Protein AF-F0GGB5-F1 (afdb_monomer_lite)

Sequence (91 aa):
MLLAVASVSARCRALCIDFIGTQLALIDTRVEAALARRRLDDRPATRELRTFAQAFERARQALVAMPAPAAGANGDAARIEGWLDGAPVAA

pLDDT: mean 82.78, std 12.23, range [46.91, 96.81]

Structure (mmCIF, N/CA/C/O backbone):
data_AF-F0GGB5-F1
#
_entry.id   AF-F0GGB5-F1
#
loop_
_atom_site.group_PDB
_atom_site.id
_atom_site.type_symbol
_atom_site.label_atom_id
_atom_site.label_alt_id
_atom_site.label_comp_id
_atom_site.label_asym_id
_atom_site.label_entity_id
_atom_site.label_seq_id
_atom_site.pdbx_PDB_ins_code
_atom_site.Cartn_x
_atom_site.Cartn_y
_atom_site.Cartn_z
_atom_site.occupancy
_atom_site.B_iso_or_equiv
_atom_site.auth_seq_id
_atom_site.auth_comp_id
_atom_site.auth_asym_id
_atom_site.auth_atom_id
_atom_site.pdbx_PDB_model_num
ATOM 1 N N . MET A 1 1 ? 9.109 10.000 -2.044 1.00 60.41 1 MET A N 1
ATOM 2 C CA . MET A 1 1 ? 10.155 8.961 -2.173 1.00 60.41 1 MET A CA 1
ATOM 3 C C . MET A 1 1 ? 9.675 7.754 -2.978 1.00 60.41 1 MET A C 1
ATOM 5 O O . MET A 1 1 ? 10.313 7.445 -3.970 1.00 60.41 1 MET A O 1
ATOM 9 N N . LEU A 1 2 ? 8.529 7.139 -2.646 1.00 66.44 2 LEU A N 1
ATOM 10 C CA . LEU A 1 2 ? 8.011 5.949 -3.353 1.00 66.44 2 LEU A CA 1
ATOM 11 C C . LE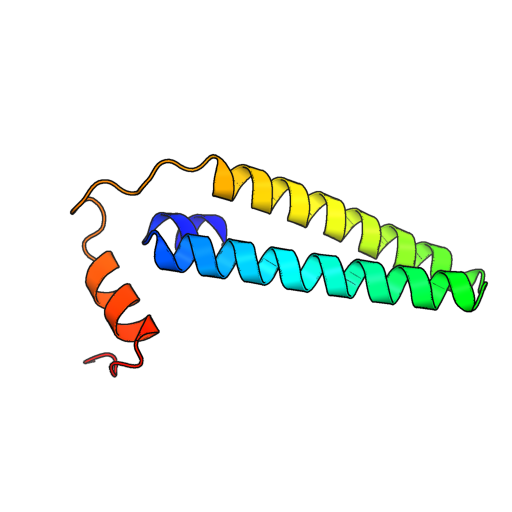U A 1 2 ? 7.841 6.131 -4.878 1.00 66.44 2 LEU A C 1
ATOM 13 O O . LEU A 1 2 ? 8.250 5.276 -5.652 1.00 66.44 2 LEU A O 1
ATOM 17 N N . LEU A 1 3 ? 7.305 7.279 -5.310 1.00 68.25 3 LEU A N 1
ATOM 18 C CA . LEU A 1 3 ? 7.109 7.596 -6.733 1.00 68.25 3 LEU A CA 1
ATOM 19 C C . LEU A 1 3 ? 8.423 7.631 -7.532 1.00 68.25 3 LEU A C 1
ATOM 21 O O . LEU A 1 3 ? 8.441 7.203 -8.679 1.00 68.25 3 LEU A O 1
ATOM 25 N N . ALA A 1 4 ? 9.521 8.089 -6.921 1.00 71.62 4 ALA A N 1
ATOM 26 C CA . ALA A 1 4 ? 10.826 8.155 -7.578 1.00 71.62 4 ALA A CA 1
ATOM 27 C C . ALA A 1 4 ? 11.451 6.764 -7.765 1.00 71.62 4 ALA A C 1
ATOM 29 O O . ALA A 1 4 ? 12.112 6.520 -8.766 1.00 71.62 4 ALA A O 1
ATOM 30 N N . VAL A 1 5 ? 11.208 5.834 -6.835 1.00 69.88 5 VAL A N 1
ATOM 31 C CA . VAL A 1 5 ? 11.652 4.434 -6.960 1.00 69.88 5 VAL A CA 1
ATOM 32 C C . VAL A 1 5 ? 10.798 3.691 -7.990 1.00 69.88 5 VAL A C 1
ATOM 34 O O . VAL A 1 5 ? 11.311 2.931 -8.808 1.00 69.88 5 VAL A O 1
ATOM 37 N N . ALA A 1 6 ? 9.491 3.956 -8.012 1.00 72.25 6 ALA A N 1
ATOM 38 C CA . ALA A 1 6 ? 8.570 3.340 -8.960 1.00 72.25 6 ALA A CA 1
ATOM 39 C C . ALA A 1 6 ? 8.790 3.763 -10.424 1.00 72.25 6 ALA A C 1
ATOM 41 O O . ALA A 1 6 ? 8.409 3.024 -11.327 1.00 72.25 6 ALA A O 1
ATOM 42 N N . SER A 1 7 ? 9.411 4.917 -10.688 1.00 74.12 7 SER A N 1
ATOM 43 C CA . SER A 1 7 ? 9.791 5.306 -12.056 1.00 74.12 7 SER A CA 1
ATOM 44 C C . SER A 1 7 ? 10.993 4.540 -12.611 1.00 74.12 7 SER A C 1
ATOM 46 O O . SER A 1 7 ? 11.269 4.649 -13.804 1.00 74.12 7 SER A O 1
ATOM 48 N N . VAL A 1 8 ? 11.731 3.796 -11.779 1.00 76.25 8 VAL A N 1
ATOM 49 C CA . VAL A 1 8 ? 13.003 3.190 -12.200 1.00 76.25 8 VAL A CA 1
ATOM 50 C C . VAL A 1 8 ? 12.809 1.864 -12.925 1.00 76.25 8 VAL A C 1
ATOM 52 O O . VAL A 1 8 ? 13.459 1.624 -13.938 1.00 76.25 8 VAL A O 1
ATOM 55 N N . SER A 1 9 ? 11.887 1.026 -12.453 1.00 77.50 9 SER A N 1
ATOM 56 C CA . SER A 1 9 ? 11.553 -0.242 -13.102 1.00 77.50 9 SER A CA 1
ATOM 57 C C . SER A 1 9 ? 10.082 -0.599 -12.914 1.00 77.50 9 SER A C 1
ATOM 59 O O . SER A 1 9 ? 9.438 -0.226 -11.926 1.00 77.50 9 SER A O 1
ATOM 61 N N . ALA A 1 10 ? 9.539 -1.367 -13.861 1.00 80.44 10 ALA A N 1
ATOM 62 C CA . ALA A 1 10 ? 8.169 -1.862 -13.770 1.00 80.44 10 ALA A CA 1
ATOM 63 C C . ALA A 1 10 ? 7.970 -2.760 -12.534 1.00 80.44 10 ALA A C 1
ATOM 65 O O . ALA A 1 10 ? 6.918 -2.696 -11.896 1.00 80.44 10 ALA A O 1
ATOM 66 N N . ARG A 1 11 ? 8.996 -3.533 -12.150 1.00 83.19 11 ARG A N 1
ATOM 67 C CA . ARG A 1 11 ? 8.979 -4.377 -10.948 1.00 83.19 11 ARG A CA 1
ATOM 68 C C . ARG A 1 11 ? 8.986 -3.556 -9.661 1.00 83.19 11 ARG A C 1
ATOM 70 O O . ARG A 1 11 ? 8.192 -3.841 -8.773 1.00 83.19 11 ARG A O 1
ATOM 77 N N . CYS A 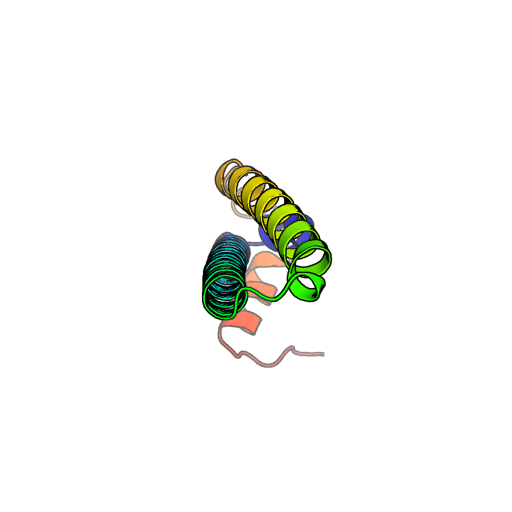1 12 ? 9.802 -2.503 -9.566 1.00 83.81 12 CYS A N 1
ATOM 78 C CA . CYS A 1 12 ? 9.770 -1.582 -8.425 1.00 83.81 12 CYS A CA 1
ATOM 79 C C . CYS A 1 12 ? 8.387 -0.955 -8.253 1.00 83.81 12 CYS A C 1
ATOM 81 O O . CYS A 1 12 ? 7.884 -0.865 -7.134 1.00 83.81 12 CYS A O 1
ATOM 83 N N . ARG A 1 13 ? 7.752 -0.552 -9.359 1.00 87.62 13 ARG A N 1
ATOM 84 C CA . ARG A 1 13 ? 6.385 -0.027 -9.336 1.00 87.62 13 ARG A CA 1
ATOM 85 C C . ARG A 1 13 ? 5.373 -1.060 -8.844 1.00 87.62 13 ARG A C 1
ATOM 87 O O . ARG A 1 13 ? 4.547 -0.708 -8.010 1.00 87.62 13 ARG A O 1
ATOM 94 N N . ALA A 1 14 ? 5.452 -2.306 -9.314 1.00 88.69 14 ALA A N 1
ATOM 95 C CA . ALA A 1 14 ? 4.582 -3.387 -8.846 1.00 88.69 14 ALA A CA 1
ATOM 96 C C . ALA A 1 14 ? 4.743 -3.624 -7.334 1.00 88.69 14 ALA A C 1
ATOM 98 O O . ALA A 1 14 ? 3.765 -3.549 -6.598 1.00 88.69 14 ALA A O 1
ATOM 99 N N . LEU A 1 15 ? 5.984 -3.743 -6.850 1.00 89.06 15 LEU A N 1
ATOM 100 C CA . LEU A 1 15 ? 6.279 -3.897 -5.419 1.00 89.06 15 LEU A CA 1
ATOM 101 C C . LEU A 1 15 ? 5.770 -2.715 -4.581 1.00 89.06 15 LEU A C 1
ATOM 103 O O . LEU A 1 15 ? 5.266 -2.901 -3.475 1.00 89.06 15 LEU A O 1
ATOM 107 N N . CYS A 1 16 ? 5.871 -1.491 -5.104 1.00 90.44 16 CYS A N 1
ATOM 108 C CA . CYS A 1 16 ? 5.314 -0.305 -4.458 1.00 90.44 16 CYS A CA 1
ATOM 109 C C . CYS A 1 16 ? 3.782 -0.371 -4.351 1.00 90.44 16 CYS A C 1
ATOM 111 O O . CYS A 1 16 ? 3.229 -0.006 -3.314 1.00 90.44 16 CYS A O 1
ATOM 113 N N . ILE A 1 17 ? 3.099 -0.828 -5.405 1.00 92.00 17 ILE A N 1
ATOM 114 C CA . ILE A 1 17 ? 1.640 -1.005 -5.414 1.00 92.00 17 ILE A CA 1
ATOM 115 C C . ILE A 1 17 ? 1.227 -2.088 -4.408 1.00 92.00 17 ILE A C 1
ATOM 117 O O . ILE A 1 17 ? 0.319 -1.846 -3.610 1.00 92.00 17 ILE A O 1
ATOM 121 N N . ASP A 1 18 ? 1.922 -3.225 -4.384 1.00 93.25 18 ASP A N 1
ATOM 122 C CA . ASP A 1 18 ? 1.645 -4.334 -3.460 1.00 93.25 18 ASP A CA 1
ATOM 123 C C . ASP A 1 18 ? 1.863 -3.929 -1.997 1.00 93.25 18 ASP A C 1
ATOM 125 O O . ASP A 1 18 ? 1.043 -4.224 -1.118 1.00 93.25 18 ASP A O 1
ATOM 129 N N . PHE A 1 19 ? 2.937 -3.179 -1.728 1.00 92.75 19 PHE A N 1
ATOM 130 C CA . PHE A 1 19 ? 3.190 -2.602 -0.411 1.00 92.75 19 PHE A CA 1
ATOM 131 C C . PHE A 1 19 ? 2.039 -1.691 0.029 1.00 92.75 19 PHE A C 1
ATOM 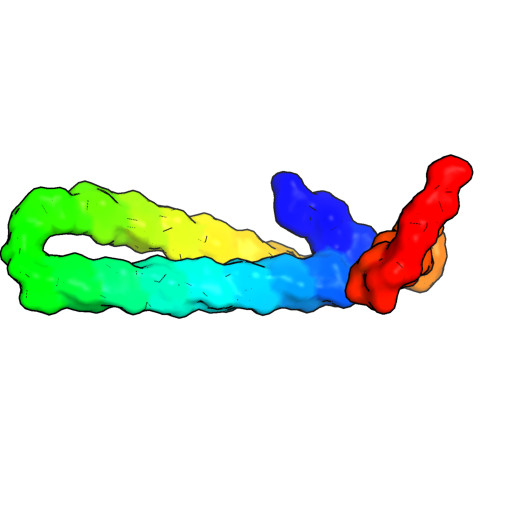133 O O . PHE A 1 19 ? 1.540 -1.832 1.147 1.00 92.75 19 PHE A O 1
ATOM 140 N N . ILE A 1 20 ? 1.586 -0.784 -0.846 1.00 94.44 20 ILE A N 1
ATOM 141 C CA . ILE A 1 20 ? 0.452 0.101 -0.547 1.00 94.44 20 ILE A CA 1
ATOM 142 C C . ILE A 1 20 ? -0.814 -0.717 -0.265 1.00 94.44 20 ILE A C 1
ATOM 144 O O . ILE A 1 20 ? -1.505 -0.435 0.713 1.00 94.44 20 ILE A O 1
ATOM 148 N N . GLY A 1 21 ? -1.092 -1.752 -1.064 1.00 95.88 21 GLY A N 1
ATOM 149 C CA . GLY A 1 21 ? -2.225 -2.654 -0.839 1.00 95.88 21 GLY A CA 1
ATOM 150 C C . GLY A 1 21 ? -2.181 -3.319 0.539 1.00 95.88 21 GLY A C 1
ATOM 151 O O . GLY A 1 21 ? -3.176 -3.328 1.263 1.00 95.88 21 GLY A O 1
ATOM 152 N N . THR A 1 22 ? -1.003 -3.787 0.955 1.00 96.81 22 THR A N 1
ATOM 153 C CA . THR A 1 22 ? -0.799 -4.387 2.283 1.00 96.81 22 THR A CA 1
ATOM 154 C C . THR A 1 22 ? -1.023 -3.375 3.414 1.00 96.81 22 THR A C 1
ATOM 156 O O . THR A 1 22 ? -1.645 -3.702 4.426 1.00 96.81 22 THR A O 1
ATOM 159 N N . GLN A 1 23 ? -0.554 -2.131 3.256 1.00 96.31 23 GLN A N 1
ATOM 160 C CA . GLN A 1 23 ? -0.774 -1.078 4.256 1.00 96.31 23 GLN A CA 1
ATOM 161 C C . GLN A 1 23 ? -2.251 -0.698 4.384 1.00 96.31 23 GLN A C 1
ATOM 163 O O . GLN A 1 23 ? -2.724 -0.499 5.502 1.00 96.31 23 GLN A O 1
ATOM 168 N N . LEU A 1 24 ? -2.987 -0.637 3.270 1.00 96.56 24 LEU A N 1
ATOM 169 C CA . LEU A 1 24 ? -4.429 -0.380 3.281 1.00 96.56 24 LEU A CA 1
ATOM 170 C C . LEU A 1 24 ? -5.180 -1.471 4.056 1.00 96.56 24 LEU A C 1
ATOM 172 O O . LEU A 1 24 ? -5.892 -1.151 5.005 1.00 96.56 24 LEU A O 1
ATOM 176 N N . ALA A 1 25 ? -4.928 -2.749 3.756 1.00 96.81 25 ALA A N 1
ATOM 177 C CA . ALA A 1 25 ? -5.557 -3.867 4.467 1.00 96.81 25 ALA A CA 1
ATOM 178 C C . ALA A 1 25 ? -5.259 -3.857 5.980 1.00 96.81 25 ALA A C 1
ATOM 180 O O . ALA A 1 25 ? -6.123 -4.154 6.813 1.00 96.81 25 ALA A O 1
ATOM 181 N N . LEU A 1 26 ? -4.033 -3.478 6.358 1.00 96.56 26 LEU A N 1
ATOM 182 C CA . LEU A 1 26 ? -3.640 -3.338 7.758 1.00 96.56 26 LEU A CA 1
ATOM 183 C C . LEU A 1 26 ? -4.358 -2.169 8.450 1.00 96.56 26 LEU A C 1
ATOM 185 O O . LEU A 1 26 ? -4.769 -2.301 9.606 1.00 96.56 26 LEU A O 1
ATOM 189 N N . ILE A 1 27 ? -4.499 -1.029 7.770 1.00 94.62 27 ILE A N 1
ATOM 190 C CA . ILE A 1 27 ? -5.255 0.121 8.278 1.00 94.62 27 ILE A CA 1
ATOM 191 C C . ILE A 1 27 ? -6.718 -0.270 8.500 1.00 94.62 27 ILE A C 1
ATOM 193 O O . ILE A 1 27 ? -7.229 -0.033 9.596 1.00 94.62 27 ILE A O 1
ATOM 197 N N . ASP A 1 28 ? -7.353 -0.916 7.523 1.00 93.88 28 ASP A N 1
ATOM 198 C CA . ASP A 1 28 ? -8.749 -1.351 7.616 1.00 93.88 28 ASP A CA 1
ATOM 199 C C . ASP A 1 28 ? -8.951 -2.291 8.808 1.00 93.88 28 ASP A C 1
ATOM 201 O O . ASP A 1 28 ? -9.797 -2.042 9.665 1.00 93.88 28 ASP A O 1
ATOM 205 N N . THR A 1 29 ? -8.078 -3.292 8.958 1.00 95.69 29 THR A N 1
ATOM 206 C CA . THR A 1 29 ? -8.110 -4.220 10.101 1.00 95.69 29 THR A CA 1
ATOM 207 C C . THR A 1 29 ? -8.012 -3.484 11.443 1.00 95.69 29 THR A C 1
ATOM 209 O O . THR A 1 29 ? -8.726 -3.805 12.397 1.00 95.69 29 THR A O 1
ATOM 212 N N . ARG A 1 30 ? -7.139 -2.472 11.545 1.00 92.81 30 ARG A N 1
ATOM 213 C CA . ARG A 1 30 ? -6.981 -1.681 12.778 1.00 92.81 30 ARG A CA 1
ATOM 214 C C . ARG A 1 30 ? -8.187 -0.799 13.066 1.00 92.81 30 ARG A C 1
ATOM 216 O O . ARG A 1 30 ? -8.556 -0.657 14.233 1.00 92.81 30 ARG A O 1
ATOM 223 N N . VAL A 1 31 ? -8.785 -0.209 12.034 1.00 91.25 31 VAL A N 1
ATOM 224 C CA . VAL A 1 31 ? -9.998 0.602 12.169 1.00 91.25 31 VAL A CA 1
ATOM 225 C C . VAL A 1 31 ? -11.161 -0.273 12.627 1.00 91.25 31 VAL A C 1
ATOM 227 O O . VAL A 1 31 ? -11.809 0.084 13.608 1.00 91.25 31 VAL A O 1
ATOM 230 N N . GLU A 1 32 ? -11.372 -1.438 12.016 1.00 92.38 32 GLU A N 1
ATOM 231 C CA . GLU A 1 32 ? -12.421 -2.382 12.425 1.00 92.38 32 GLU A CA 1
ATOM 232 C C . GLU A 1 32 ? -12.239 -2.847 13.876 1.00 92.38 32 GLU A C 1
ATOM 234 O O . GLU A 1 32 ? -13.177 -2.805 14.674 1.00 92.38 32 GLU A O 1
ATOM 239 N N . ALA A 1 33 ? -11.009 -3.188 14.276 1.00 91.31 33 ALA A N 1
ATOM 240 C CA . ALA A 1 33 ? -10.712 -3.560 15.659 1.00 91.31 33 ALA A CA 1
ATOM 241 C C . ALA A 1 33 ? -11.004 -2.421 16.656 1.00 91.31 33 ALA A C 1
ATOM 243 O O . ALA A 1 33 ? -11.509 -2.664 17.754 1.00 91.31 33 ALA A O 1
ATOM 244 N N . ALA A 1 34 ? -10.702 -1.172 16.294 1.00 89.44 34 ALA A N 1
ATOM 245 C CA . ALA A 1 34 ? -11.000 -0.003 17.119 1.00 89.44 34 ALA A CA 1
ATOM 246 C C . ALA A 1 34 ? -12.510 0.270 17.222 1.00 89.44 34 ALA A C 1
ATOM 248 O O . ALA A 1 34 ? -13.030 0.528 18.312 1.00 89.44 34 ALA A O 1
ATOM 249 N N . LEU A 1 35 ? -13.239 0.146 16.109 1.00 88.88 35 LEU A N 1
ATOM 250 C CA . LEU A 1 35 ? -14.697 0.284 16.080 1.00 88.88 35 LEU A CA 1
ATOM 251 C C . LEU A 1 35 ? -15.383 -0.793 16.928 1.00 88.88 35 LEU A C 1
ATOM 253 O O . LEU A 1 35 ? -16.302 -0.474 17.685 1.00 88.88 35 LEU A O 1
ATOM 257 N N . ALA A 1 36 ? -14.897 -2.037 16.879 1.00 91.50 36 ALA A N 1
ATOM 258 C CA . ALA A 1 36 ? -15.406 -3.135 17.697 1.00 91.50 36 ALA A CA 1
ATOM 259 C C . ALA A 1 36 ? -15.258 -2.867 19.207 1.00 91.50 36 ALA A C 1
ATOM 261 O O . ALA A 1 36 ? -16.161 -3.186 19.980 1.00 91.50 36 ALA A O 1
ATOM 262 N N . ARG A 1 37 ? -14.161 -2.219 19.635 1.00 89.44 37 ARG A N 1
ATOM 263 C CA . ARG A 1 37 ? -13.935 -1.840 21.045 1.00 89.44 37 ARG A CA 1
ATOM 264 C C . ARG A 1 37 ? -14.806 -0.675 21.528 1.00 89.44 37 ARG A C 1
ATOM 266 O O . ARG A 1 37 ? -14.937 -0.503 22.738 1.00 89.44 37 ARG A O 1
ATOM 273 N N . ARG A 1 38 ? -15.378 0.127 20.617 1.00 85.50 38 ARG A N 1
ATOM 274 C CA . ARG A 1 38 ? -16.281 1.268 20.897 1.00 85.50 38 ARG A CA 1
ATOM 275 C C . ARG A 1 38 ? -15.743 2.293 21.912 1.00 85.50 38 ARG A C 1
ATOM 277 O O . ARG A 1 38 ? -16.522 2.946 22.606 1.00 85.50 38 ARG A O 1
ATOM 284 N N . ARG A 1 39 ? -14.421 2.468 22.002 1.00 84.44 39 ARG A N 1
ATOM 285 C CA . ARG A 1 39 ? -13.803 3.469 22.887 1.00 84.44 39 ARG A CA 1
ATOM 286 C C . ARG A 1 39 ? -13.827 4.849 22.234 1.00 84.44 39 ARG A C 1
ATOM 288 O O . ARG A 1 39 ? -13.460 4.995 21.072 1.00 84.44 39 ARG A O 1
ATOM 295 N N . LEU A 1 40 ? -14.245 5.871 22.983 1.00 77.00 40 LEU A N 1
ATOM 296 C CA . LEU A 1 40 ? -14.260 7.256 22.492 1.00 77.00 40 LEU A CA 1
ATOM 297 C C . LEU A 1 40 ? -12.846 7.767 22.176 1.00 77.00 40 LEU A C 1
ATOM 299 O O . LEU A 1 40 ? -12.677 8.511 21.211 1.00 77.00 40 LEU A O 1
ATOM 303 N N . ASP A 1 41 ? -11.848 7.285 22.917 1.00 81.75 41 ASP A N 1
ATOM 304 C CA . ASP A 1 41 ? -10.433 7.639 22.753 1.00 81.75 41 ASP A CA 1
ATOM 305 C C . ASP A 1 41 ? -9.818 7.104 21.450 1.00 81.75 41 ASP A C 1
ATOM 307 O O . ASP A 1 41 ? -8.809 7.624 20.986 1.00 81.75 41 ASP A O 1
ATOM 311 N N . ASP A 1 42 ? -10.446 6.115 20.803 1.00 82.62 42 ASP A N 1
ATOM 312 C CA . ASP A 1 42 ? -9.974 5.571 19.524 1.00 82.62 42 ASP A CA 1
ATOM 313 C C . ASP A 1 42 ? -10.380 6.476 18.331 1.00 82.62 42 ASP A C 1
ATOM 315 O O . ASP A 1 42 ? -9.906 6.299 17.202 1.00 82.62 42 ASP A O 1
ATOM 319 N N . ARG A 1 43 ? -11.258 7.474 18.539 1.00 82.31 43 ARG A N 1
ATOM 320 C CA . ARG A 1 43 ? -11.770 8.353 17.465 1.00 82.31 43 ARG A CA 1
ATOM 321 C C . ARG A 1 43 ? -10.687 9.196 16.774 1.00 82.31 43 ARG A C 1
ATOM 323 O O . ARG A 1 43 ? -10.711 9.251 15.543 1.00 82.31 43 ARG A O 1
ATOM 330 N N . PRO A 1 44 ? -9.739 9.840 17.483 1.00 87.88 44 PRO A N 1
ATOM 331 C CA . PRO A 1 44 ? -8.657 10.581 16.836 1.00 87.88 44 PRO A CA 1
ATOM 332 C C . PRO A 1 44 ? -7.742 9.662 16.018 1.00 87.88 44 PRO A C 1
ATOM 334 O O . PRO A 1 44 ? -7.516 9.919 14.838 1.00 87.88 44 PRO A O 1
ATOM 337 N N . ALA A 1 45 ? -7.321 8.530 16.592 1.00 87.75 45 ALA A N 1
ATOM 338 C CA . ALA A 1 45 ? -6.449 7.568 15.918 1.00 87.75 45 ALA A CA 1
ATOM 339 C C . ALA A 1 45 ? -7.102 6.973 14.658 1.00 87.75 45 ALA A C 1
ATOM 341 O O . ALA A 1 45 ? -6.484 6.904 13.598 1.00 87.75 45 ALA A O 1
ATOM 342 N N . THR A 1 46 ? -8.385 6.602 14.722 1.00 90.62 46 THR A N 1
ATOM 343 C CA . THR A 1 46 ? -9.119 6.115 13.538 1.00 90.62 46 THR A CA 1
ATOM 344 C C . THR A 1 46 ? -9.285 7.190 12.460 1.00 90.62 46 THR A C 1
ATOM 346 O O . THR A 1 46 ? -9.309 6.862 11.274 1.00 90.62 46 THR A O 1
ATOM 349 N N . ARG A 1 47 ? -9.366 8.479 12.821 1.00 91.69 47 ARG A N 1
ATOM 350 C CA . ARG A 1 47 ? -9.383 9.588 11.851 1.00 91.69 47 ARG A CA 1
ATOM 351 C C . ARG A 1 47 ? -8.031 9.768 11.158 1.00 91.69 47 ARG A C 1
ATOM 353 O O . ARG A 1 47 ? -7.996 9.970 9.943 1.00 91.69 47 ARG A O 1
ATOM 360 N N . GLU A 1 48 ? -6.935 9.672 11.901 1.00 93.81 48 GLU A N 1
ATOM 361 C CA . GLU A 1 48 ? -5.582 9.726 11.336 1.00 93.81 48 GLU A CA 1
ATOM 362 C C . GLU A 1 48 ? -5.331 8.550 10.390 1.00 93.81 48 GLU A C 1
ATOM 364 O O . GLU A 1 48 ? -4.941 8.759 9.244 1.00 93.81 48 GLU A O 1
ATOM 369 N N . LEU A 1 49 ? -5.665 7.326 10.812 1.00 93.06 49 LEU A N 1
ATOM 370 C CA . LEU A 1 49 ? -5.559 6.127 9.976 1.00 93.06 49 LEU A CA 1
ATOM 371 C C . LEU A 1 49 ? -6.343 6.261 8.663 1.00 93.06 49 LEU A C 1
ATOM 373 O O . LEU A 1 49 ? -5.820 5.938 7.598 1.00 93.06 49 LEU A O 1
ATOM 377 N N . ARG A 1 50 ? -7.560 6.815 8.704 1.00 93.38 50 ARG A N 1
ATOM 378 C CA . ARG A 1 50 ? -8.339 7.099 7.486 1.00 93.38 50 ARG A CA 1
ATOM 379 C C . ARG A 1 50 ? -7.682 8.154 6.596 1.00 93.38 50 ARG A C 1
ATOM 381 O O . ARG A 1 50 ? -7.716 8.024 5.375 1.00 93.38 50 ARG A O 1
ATOM 388 N N . THR A 1 51 ? -7.059 9.174 7.182 1.00 95.62 51 THR A N 1
ATOM 389 C CA . THR A 1 51 ? -6.288 10.174 6.423 1.00 95.62 51 THR A CA 1
ATOM 390 C C . THR A 1 51 ? -5.099 9.522 5.713 1.00 95.62 51 THR A C 1
ATOM 392 O O . THR A 1 51 ? -4.863 9.785 4.532 1.00 95.62 51 THR A O 1
ATOM 395 N N . PHE A 1 52 ? -4.390 8.613 6.389 1.00 93.75 52 PHE A N 1
ATOM 396 C CA . PHE A 1 52 ? -3.322 7.830 5.768 1.00 93.75 52 PHE A CA 1
ATOM 397 C C . PHE A 1 52 ? -3.846 6.936 4.643 1.00 93.75 52 PHE A C 1
ATOM 399 O O . PHE A 1 52 ? -3.251 6.930 3.568 1.00 93.75 52 PHE A O 1
ATOM 406 N N . ALA A 1 53 ? -4.979 6.254 4.834 1.00 95.19 53 ALA A N 1
ATOM 407 C CA . ALA A 1 53 ? -5.595 5.439 3.787 1.00 95.19 53 ALA A CA 1
ATOM 408 C C . ALA A 1 53 ? -5.901 6.261 2.522 1.00 95.19 53 ALA A C 1
ATOM 410 O O . ALA A 1 53 ? -5.566 5.850 1.414 1.00 95.19 53 ALA A O 1
ATOM 411 N N . GLN A 1 54 ? -6.436 7.476 2.673 1.00 96.31 54 GLN A N 1
ATOM 412 C CA . GLN A 1 54 ? -6.67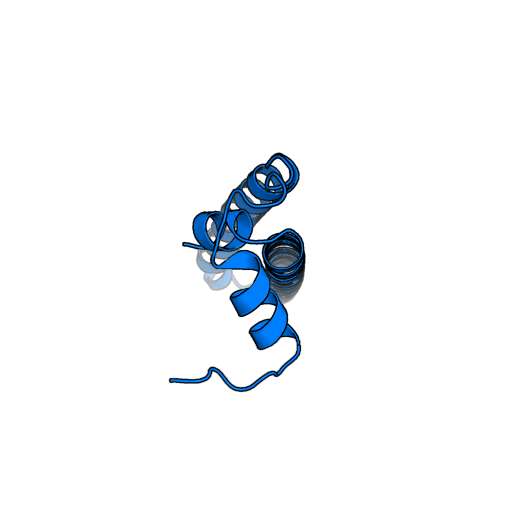6 8.382 1.541 1.00 96.31 54 GLN A CA 1
ATOM 413 C C . GLN A 1 54 ? -5.380 8.819 0.841 1.00 96.31 54 GLN A C 1
ATOM 415 O O . GLN A 1 54 ? -5.352 8.990 -0.379 1.00 96.31 54 GLN A O 1
ATOM 420 N N . ALA A 1 55 ? -4.296 9.041 1.589 1.00 95.44 55 ALA A N 1
ATOM 421 C CA . ALA A 1 55 ? -2.995 9.359 1.005 1.00 95.44 55 ALA A CA 1
ATOM 422 C C . ALA A 1 55 ? -2.408 8.161 0.241 1.00 95.44 55 ALA A C 1
ATOM 424 O O . ALA A 1 55 ? -1.897 8.335 -0.867 1.00 95.44 55 ALA A O 1
ATOM 425 N N . PHE A 1 56 ? -2.535 6.954 0.796 1.00 93.56 56 PHE A N 1
ATOM 426 C CA . PHE A 1 56 ? -2.111 5.713 0.156 1.00 93.56 56 PHE A CA 1
ATOM 427 C C . PHE A 1 56 ? -2.884 5.429 -1.127 1.00 93.56 56 PHE A C 1
ATOM 429 O O . PHE A 1 56 ? -2.267 5.122 -2.143 1.00 93.56 56 PHE A O 1
ATOM 436 N N . GLU A 1 57 ? -4.203 5.613 -1.128 1.00 96.19 57 GLU A N 1
ATOM 437 C CA . GLU A 1 57 ? -5.015 5.384 -2.323 1.00 96.19 57 GLU A CA 1
ATOM 438 C C . GLU A 1 57 ? -4.661 6.369 -3.446 1.00 96.19 57 GLU A C 1
ATOM 440 O O . GLU A 1 57 ? -4.474 5.964 -4.593 1.00 96.19 57 GLU A O 1
ATOM 445 N N . ARG A 1 58 ? -4.437 7.650 -3.118 1.00 94.75 58 ARG A N 1
ATOM 446 C CA . ARG A 1 58 ? -3.931 8.631 -4.094 1.00 94.75 58 ARG A CA 1
ATOM 447 C C . ARG A 1 58 ? -2.556 8.249 -4.641 1.00 94.75 58 ARG A C 1
ATOM 449 O O . ARG A 1 58 ? -2.319 8.374 -5.840 1.00 94.75 58 ARG A O 1
ATOM 456 N N . ALA A 1 59 ? -1.654 7.768 -3.786 1.00 91.94 59 ALA A N 1
ATOM 457 C CA . ALA A 1 59 ? -0.343 7.295 -4.224 1.00 91.94 59 ALA A CA 1
ATOM 458 C C . ALA A 1 59 ? -0.464 6.071 -5.148 1.00 91.94 59 ALA A C 1
ATOM 460 O O . ALA A 1 59 ? 0.203 6.022 -6.178 1.00 91.94 59 ALA A O 1
ATOM 461 N N . ARG A 1 60 ? -1.352 5.121 -4.829 1.00 92.81 60 ARG A N 1
ATOM 462 C CA . ARG A 1 60 ? -1.636 3.942 -5.659 1.00 92.81 60 ARG A CA 1
ATOM 463 C C . ARG A 1 60 ? -2.151 4.341 -7.036 1.00 92.81 60 ARG A C 1
ATOM 465 O O . ARG A 1 60 ? -1.645 3.851 -8.039 1.00 92.81 60 ARG A O 1
ATOM 472 N N . GLN A 1 61 ? -3.110 5.262 -7.088 1.00 93.88 61 GLN A N 1
ATOM 473 C CA . GLN A 1 61 ? -3.656 5.789 -8.340 1.00 93.88 61 GLN A CA 1
ATOM 474 C C . GLN A 1 61 ? -2.577 6.472 -9.182 1.00 93.88 61 GLN A C 1
ATOM 476 O O . GLN A 1 61 ? -2.476 6.201 -10.376 1.00 93.88 61 GLN A O 1
ATOM 481 N N . ALA A 1 62 ? -1.726 7.292 -8.556 1.00 91.19 62 ALA A N 1
ATOM 482 C CA . ALA A 1 62 ? -0.603 7.921 -9.242 1.00 91.19 62 ALA A CA 1
ATOM 483 C C . ALA A 1 62 ? 0.352 6.875 -9.836 1.00 91.19 62 ALA A C 1
ATOM 485 O O . ALA A 1 62 ? 0.730 6.998 -10.993 1.00 91.19 62 ALA A O 1
ATOM 486 N N . LEU A 1 63 ? 0.686 5.821 -9.083 1.00 88.44 63 LEU A N 1
ATOM 487 C CA . LEU A 1 63 ? 1.551 4.735 -9.552 1.00 88.44 63 LEU A CA 1
ATOM 488 C C . LEU A 1 63 ? 0.937 3.951 -10.715 1.00 88.44 63 LEU A C 1
ATOM 490 O O . LEU A 1 63 ? 1.636 3.666 -11.680 1.00 88.44 63 LEU A O 1
ATOM 494 N N . VAL A 1 64 ? -0.353 3.619 -10.648 1.00 89.38 64 VAL A N 1
ATOM 495 C CA . VAL A 1 64 ? -1.058 2.909 -11.730 1.00 89.38 64 VAL A CA 1
ATOM 496 C C . VAL A 1 64 ? -1.127 3.759 -13.000 1.00 89.38 64 VAL A C 1
ATOM 498 O O . VAL A 1 64 ? -1.005 3.226 -14.098 1.00 89.38 64 VAL A O 1
ATOM 501 N N . ALA A 1 65 ? -1.279 5.077 -12.858 1.00 89.94 65 ALA A N 1
ATOM 502 C CA . ALA A 1 65 ? -1.304 6.009 -13.981 1.00 89.94 65 ALA A CA 1
ATOM 503 C C . ALA A 1 65 ? 0.087 6.295 -14.583 1.00 89.94 65 ALA A C 1
ATOM 505 O O . ALA A 1 65 ? 0.167 6.915 -15.644 1.00 89.94 65 ALA A O 1
ATOM 506 N N . MET A 1 66 ? 1.185 5.880 -13.934 1.00 85.00 66 MET A N 1
ATOM 507 C CA . MET A 1 66 ? 2.528 6.120 -14.466 1.00 85.00 66 MET A CA 1
ATOM 508 C C . MET A 1 66 ? 2.761 5.311 -15.749 1.00 85.00 66 MET A C 1
ATOM 510 O O . MET A 1 66 ? 2.556 4.093 -15.752 1.00 85.00 66 MET A O 1
ATOM 514 N N . PRO A 1 67 ? 3.282 5.941 -16.817 1.00 78.69 67 PRO A N 1
ATOM 515 C CA . PRO A 1 67 ? 3.628 5.228 -18.037 1.00 78.69 67 PRO A CA 1
ATOM 516 C C . PRO A 1 67 ? 4.717 4.181 -17.769 1.00 78.69 67 PRO A C 1
ATOM 518 O O . PRO A 1 67 ? 5.510 4.283 -16.824 1.00 78.69 67 PRO A O 1
ATOM 521 N N . ALA A 1 68 ? 4.761 3.137 -18.597 1.00 71.44 68 ALA A N 1
ATOM 522 C CA . ALA A 1 68 ? 5.867 2.191 -18.552 1.00 71.44 68 ALA A CA 1
ATOM 523 C C . ALA A 1 68 ? 7.190 2.938 -18.814 1.00 71.44 68 ALA A C 1
ATOM 525 O O . ALA A 1 68 ? 7.234 3.764 -19.730 1.00 71.44 68 ALA A O 1
ATOM 526 N N . PRO A 1 69 ? 8.249 2.691 -18.020 1.00 69.38 69 PRO A N 1
ATOM 527 C CA . PRO A 1 69 ? 9.552 3.267 -18.318 1.00 69.38 69 PRO A CA 1
ATOM 528 C C . PRO A 1 69 ? 9.988 2.795 -19.710 1.00 69.38 69 PRO A C 1
ATOM 530 O O . PRO A 1 69 ? 9.900 1.606 -20.019 1.00 69.38 69 PRO A O 1
ATOM 533 N N . ALA A 1 70 ? 10.413 3.726 -20.566 1.00 66.44 70 ALA A N 1
ATOM 534 C CA . ALA A 1 70 ? 10.917 3.375 -21.889 1.00 66.44 70 ALA A CA 1
ATOM 535 C C . ALA A 1 70 ? 12.181 2.510 -21.746 1.00 66.44 70 ALA A C 1
ATOM 537 O O . ALA A 1 70 ? 13.032 2.783 -20.895 1.00 66.44 70 ALA A O 1
ATOM 538 N N . ALA A 1 71 ? 12.296 1.458 -22.562 1.00 59.66 71 ALA A N 1
ATOM 539 C CA . ALA A 1 71 ? 13.442 0.555 -22.530 1.00 59.66 71 ALA A CA 1
ATOM 540 C C . ALA A 1 71 ? 14.745 1.353 -22.733 1.00 59.66 71 ALA A C 1
ATOM 542 O O . ALA A 1 71 ? 14.904 2.037 -23.740 1.00 59.66 71 ALA A O 1
ATOM 543 N N . GLY A 1 72 ? 15.649 1.303 -21.750 1.00 60.00 72 GLY A N 1
ATOM 544 C CA . GLY A 1 72 ? 16.916 2.045 -21.767 1.00 60.00 72 GLY A CA 1
ATOM 545 C C . GLY A 1 72 ? 16.862 3.492 -21.255 1.00 60.00 72 GLY A C 1
ATOM 546 O O . GLY A 1 72 ? 17.903 4.139 -21.206 1.00 60.00 72 GLY A O 1
ATOM 547 N N . ALA A 1 73 ? 15.703 4.008 -20.826 1.00 65.12 73 ALA A N 1
ATOM 548 C CA . ALA A 1 73 ? 15.599 5.369 -20.279 1.00 65.12 73 ALA A CA 1
ATOM 549 C C . ALA A 1 73 ? 16.236 5.529 -18.888 1.00 65.12 73 ALA A C 1
ATOM 551 O O . ALA A 1 73 ? 16.525 6.648 -18.472 1.00 65.12 73 ALA A O 1
ATOM 552 N N . ASN A 1 74 ? 16.452 4.424 -18.170 1.00 67.81 74 ASN A N 1
ATOM 553 C CA . ASN A 1 74 ? 17.076 4.417 -16.852 1.00 67.81 74 ASN A CA 1
ATOM 554 C C . ASN A 1 74 ? 18.219 3.397 -16.831 1.00 67.81 74 ASN A C 1
ATOM 556 O O . ASN A 1 74 ? 17.973 2.191 -16.812 1.00 67.81 74 ASN A O 1
ATOM 560 N N . GLY A 1 75 ? 19.466 3.881 -16.838 1.00 69.12 75 GLY A N 1
ATOM 561 C CA . GLY A 1 75 ? 20.667 3.030 -16.828 1.00 69.12 75 GLY A CA 1
ATOM 562 C C . GLY A 1 75 ? 20.765 2.127 -15.594 1.00 69.12 75 GLY A C 1
ATOM 563 O O . GLY A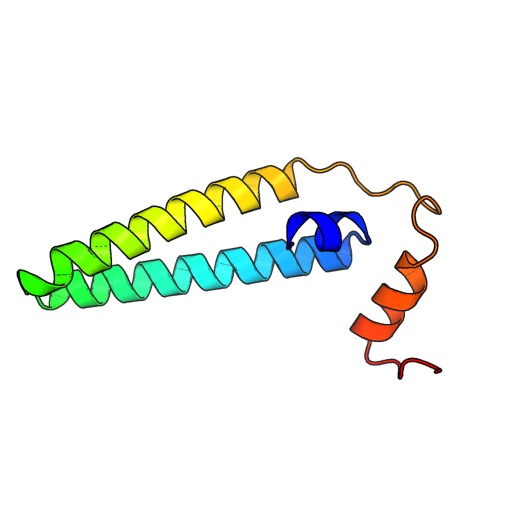 1 75 ? 21.343 1.046 -15.664 1.00 69.12 75 GLY A O 1
ATOM 564 N N . ASP A 1 76 ? 20.116 2.521 -14.496 1.00 73.38 76 ASP A N 1
ATOM 565 C CA . ASP A 1 76 ? 20.093 1.763 -13.243 1.00 73.38 76 ASP A CA 1
ATOM 566 C C . ASP A 1 76 ? 19.020 0.664 -13.199 1.00 73.38 76 ASP A C 1
ATOM 568 O O . ASP A 1 76 ? 19.038 -0.160 -12.283 1.00 73.38 76 ASP A O 1
ATOM 572 N N . ALA A 1 77 ? 18.095 0.610 -14.169 1.00 72.50 77 ALA A N 1
ATOM 573 C CA . ALA A 1 77 ? 16.965 -0.324 -14.142 1.00 72.50 77 ALA A CA 1
ATOM 574 C C . ALA A 1 77 ? 17.426 -1.786 -14.043 1.00 72.50 77 ALA A C 1
ATOM 576 O O . ALA A 1 77 ? 16.978 -2.508 -13.156 1.00 72.50 77 ALA A O 1
ATOM 577 N N . ALA A 1 78 ? 18.389 -2.194 -14.876 1.00 73.31 78 ALA A N 1
ATOM 578 C CA . ALA A 1 78 ? 18.927 -3.556 -14.874 1.00 73.31 78 ALA A CA 1
ATOM 579 C C . ALA A 1 78 ? 19.677 -3.899 -13.571 1.00 73.31 78 ALA A C 1
ATOM 581 O O . ALA A 1 78 ? 19.589 -5.020 -13.073 1.00 73.31 78 ALA A O 1
ATOM 582 N N . ARG A 1 79 ? 20.388 -2.927 -12.981 1.00 78.56 79 ARG A N 1
ATOM 583 C CA . ARG A 1 79 ? 21.097 -3.105 -11.702 1.00 78.56 79 ARG A CA 1
ATOM 584 C C . ARG A 1 79 ? 20.116 -3.300 -10.549 1.00 78.56 79 ARG A C 1
ATOM 586 O O . ARG A 1 79 ? 20.324 -4.161 -9.699 1.00 78.56 79 ARG A O 1
ATOM 593 N N . ILE A 1 80 ? 19.053 -2.501 -10.528 1.00 76.56 80 ILE A N 1
ATOM 594 C CA . ILE A 1 80 ? 18.005 -2.570 -9.508 1.00 76.56 80 ILE A CA 1
ATOM 595 C C . ILE A 1 80 ? 17.191 -3.852 -9.655 1.00 76.56 80 ILE A C 1
ATOM 597 O O . ILE A 1 80 ? 16.888 -4.487 -8.650 1.00 76.56 80 ILE A O 1
ATOM 601 N N . GLU A 1 81 ? 16.876 -4.270 -10.880 1.00 77.69 81 GLU A N 1
ATOM 602 C CA . GLU A 1 81 ? 16.236 -5.564 -11.133 1.00 77.69 81 GLU A CA 1
ATOM 603 C C . GLU A 1 81 ? 17.109 -6.724 -10.639 1.00 77.69 81 GLU A C 1
ATOM 605 O O . GLU A 1 81 ? 16.616 -7.555 -9.881 1.00 77.69 81 GLU A O 1
ATOM 610 N N . GLY A 1 82 ? 18.417 -6.708 -10.926 1.00 78.62 82 GLY A N 1
ATOM 611 C CA . GLY A 1 82 ? 19.358 -7.698 -10.392 1.00 78.62 82 GLY A CA 1
ATOM 612 C C . GLY A 1 82 ? 19.424 -7.717 -8.859 1.00 78.62 82 GLY A C 1
ATOM 613 O O . GLY A 1 82 ? 19.412 -8.787 -8.253 1.00 78.62 82 GLY A O 1
ATOM 614 N N . TRP A 1 83 ? 19.430 -6.552 -8.202 1.00 78.75 83 TRP A N 1
ATOM 615 C CA . TRP A 1 83 ? 19.375 -6.470 -6.735 1.00 78.75 83 TRP A CA 1
ATOM 616 C C . TRP A 1 83 ? 18.061 -7.031 -6.166 1.00 78.75 83 TRP A C 1
ATOM 618 O O . TRP A 1 83 ? 18.077 -7.740 -5.162 1.00 78.75 83 TRP A O 1
ATOM 628 N N . LEU A 1 84 ? 16.925 -6.768 -6.824 1.00 77.38 84 LEU A N 1
ATOM 629 C CA . LEU A 1 84 ? 15.622 -7.330 -6.445 1.00 77.38 84 LEU A CA 1
ATOM 630 C C . LEU A 1 84 ? 15.544 -8.853 -6.623 1.00 77.38 84 LEU A C 1
ATOM 632 O O . LEU A 1 84 ? 14.710 -9.4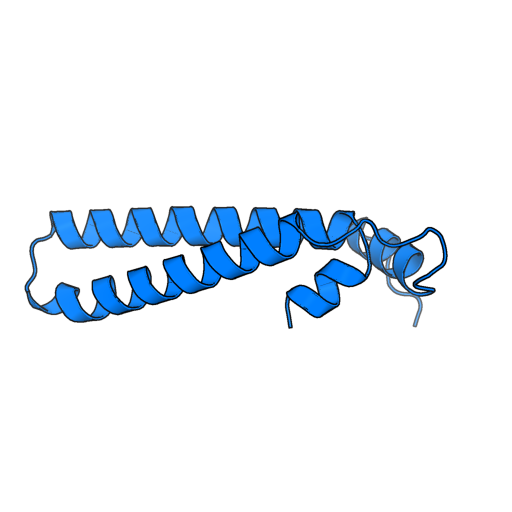90 -5.979 1.00 77.38 84 LEU A O 1
ATOM 636 N N . ASP A 1 85 ? 16.387 -9.427 -7.481 1.00 77.56 85 ASP A N 1
ATOM 637 C CA . ASP A 1 85 ? 16.577 -10.874 -7.638 1.00 77.56 85 ASP A CA 1
ATOM 638 C C . ASP A 1 85 ? 17.566 -11.473 -6.626 1.00 77.56 85 ASP A C 1
ATOM 640 O O . ASP A 1 85 ? 17.815 -12.678 -6.634 1.00 77.56 85 ASP A O 1
ATOM 644 N N . GLY A 1 86 ? 18.102 -10.653 -5.717 1.00 71.06 86 GLY A N 1
ATOM 645 C CA . GLY A 1 86 ? 19.041 -11.081 -4.684 1.00 71.06 86 GLY A CA 1
ATOM 646 C C . GLY A 1 86 ? 20.499 -11.117 -5.143 1.00 71.06 86 GLY A C 1
ATOM 647 O O . GLY A 1 86 ? 21.336 -11.683 -4.439 1.00 71.06 86 GLY A O 1
ATOM 648 N N . ALA A 1 87 ? 20.833 -10.518 -6.293 1.00 61.06 87 ALA A N 1
ATOM 649 C CA . ALA A 1 87 ? 22.224 -10.395 -6.714 1.00 61.06 87 ALA A CA 1
ATOM 650 C C . ALA A 1 87 ? 22.977 -9.413 -5.789 1.00 61.06 87 ALA A C 1
ATOM 652 O O . ALA A 1 87 ? 22.481 -8.312 -5.519 1.00 61.06 87 ALA A O 1
ATOM 653 N N . PRO A 1 88 ? 24.180 -9.770 -5.298 1.00 53.38 88 PRO A N 1
ATOM 654 C CA . PRO A 1 88 ? 24.983 -8.867 -4.486 1.00 53.38 88 PRO A CA 1
ATOM 655 C C . PRO A 1 88 ? 25.376 -7.637 -5.310 1.00 53.38 88 PRO A C 1
ATOM 657 O O . PRO A 1 88 ? 25.781 -7.749 -6.468 1.00 53.38 88 PRO A O 1
ATOM 660 N N . VAL A 1 89 ? 25.263 -6.449 -4.709 1.00 55.28 89 VAL A N 1
ATOM 661 C CA . VAL A 1 89 ? 25.720 -5.216 -5.351 1.00 55.28 89 VAL A CA 1
ATOM 662 C C . VAL A 1 89 ? 27.248 -5.290 -5.445 1.00 55.28 89 VAL A C 1
ATOM 664 O O . VAL A 1 89 ? 27.936 -5.324 -4.427 1.00 55.28 89 VAL A O 1
ATOM 667 N N . ALA A 1 90 ? 27.794 -5.395 -6.657 1.00 55.44 90 ALA A N 1
ATOM 668 C CA . ALA A 1 90 ? 29.226 -5.192 -6.846 1.00 55.44 90 ALA A CA 1
ATOM 669 C C . ALA A 1 90 ? 29.521 -3.718 -6.519 1.00 55.44 90 ALA A C 1
ATOM 671 O O . ALA A 1 90 ? 28.914 -2.823 -7.129 1.00 55.44 90 ALA A O 1
ATOM 672 N N . ALA A 1 91 ? 30.347 -3.527 -5.485 1.00 46.91 91 ALA A N 1
ATOM 673 C CA . ALA A 1 91 ? 30.813 -2.243 -4.969 1.00 46.91 91 ALA A CA 1
ATOM 674 C C . ALA A 1 91 ? 31.716 -1.522 -5.975 1.00 46.91 91 ALA A C 1
ATOM 676 O O . ALA A 1 91 ? 32.479 -2.221 -6.680 1.00 46.91 91 ALA A O 1
#

Foldseek 3Di:
DLVVQLLQAVVSLVVSLVVLVVLLVVLVVVLVVLVVVVDPVCVVVNVVSVVVNVVSVVVNVVSVPDDHHDVPNHPCSVVVVCVVVVHDRDD

Secondary structure (DSSP, 8-state):
-HHHHHTT-HHHHHHHHHHHHHHHHHHHHHHHHHHHHT-TTHHHHHHHHHHHHHHHHHHHHHHHHSPPPPTTS-TTHHHHHHHHTT-----

Radius of gyration: 17.59 Å; chains: 1; bounding box: 47×22×45 Å